Protein AF-A0A7Y4RFG9-F1 (afdb_monomer_lite)

Secondary structure (DSSP, 8-state):
---PPPPPP--S---HHHHHHHHHHHHHHHHHHHHHHHS-GGGS-HHHHHHHHHHHHHHHHHH-S-BHHHHHHHHHHHHT--HHHHHHHHHHHHHTTSEEEETTEEEE-HHHHHTT-

Radius of gyration: 22.32 Å; chains: 1; bounding box: 65×41×59 Å

Sequence (117 aa):
MSIKPKKYEEDEGNKGYGTSHYIGQLNQLYSKQYASNTASWDEMDDEIKFEMVVKSLFVIRELDDSSVNKVMEALRSIFERDMSFIESLLKFMQEEELLSKRAGKISLTDEGKDVLE

Foldseek 3Di:
DDDDDDDDDDDDDDDPPPPVVVVVVVVVVVVLLVCVQPDAPVRDDPVVLVVLLLVLLVLQVVCDFDFPVVSLVVSCVVSVHDSVRSVVSVVVCVVVQQWDQDPRTIDGDPVVVVSVD

pLDDT: mean 74.17, std 22.11, range [32.97, 95.94]

Structure (mmCIF, N/CA/C/O backbone):
data_AF-A0A7Y4RFG9-F1
#
_entry.id   AF-A0A7Y4RFG9-F1
#
loop_
_atom_site.group_PDB
_atom_site.id
_atom_site.type_symbol
_atom_site.label_atom_id
_atom_site.label_alt_id
_atom_site.label_comp_id
_atom_site.label_asym_id
_atom_site.label_entity_id
_atom_site.label_seq_id
_atom_site.pdbx_PDB_ins_code
_atom_site.Cartn_x
_atom_site.Cartn_y
_atom_site.Cartn_z
_atom_site.occupancy
_atom_site.B_iso_or_equiv
_atom_site.auth_seq_id
_atom_site.auth_comp_id
_atom_site.auth_asym_id
_atom_site.auth_atom_id
_atom_site.pdbx_PDB_model_num
ATOM 1 N N . MET A 1 1 ? 50.666 -28.546 -25.152 1.00 32.97 1 MET A N 1
ATOM 2 C CA . MET A 1 1 ? 49.582 -29.146 -25.957 1.00 32.97 1 MET A CA 1
ATOM 3 C C . MET A 1 1 ? 48.328 -28.324 -25.716 1.00 32.97 1 MET A C 1
ATOM 5 O O . MET A 1 1 ? 47.811 -28.362 -24.611 1.00 32.97 1 MET A O 1
ATOM 9 N N . SER A 1 2 ? 47.908 -27.534 -26.706 1.00 34.84 2 SER A N 1
ATOM 10 C CA . SER A 1 2 ? 46.694 -26.708 -26.647 1.00 34.84 2 SER A CA 1
ATOM 11 C C . SER A 1 2 ? 45.633 -27.333 -27.540 1.00 34.84 2 SER A C 1
ATOM 13 O O . SER A 1 2 ? 45.871 -27.529 -28.732 1.00 34.84 2 SER A O 1
ATOM 15 N N . ILE A 1 3 ? 44.477 -27.655 -26.967 1.00 38.88 3 ILE A N 1
ATOM 16 C CA . ILE A 1 3 ? 43.333 -28.186 -27.707 1.00 38.88 3 ILE A CA 1
ATOM 17 C C . ILE A 1 3 ? 42.527 -26.988 -28.217 1.00 38.88 3 ILE A C 1
ATOM 19 O O . ILE A 1 3 ? 42.005 -26.201 -27.431 1.00 38.88 3 ILE A O 1
ATOM 23 N N . LYS A 1 4 ? 42.484 -26.822 -29.543 1.00 41.06 4 LYS A N 1
ATOM 24 C CA . LYS A 1 4 ? 41.663 -25.814 -30.227 1.00 41.06 4 LYS A CA 1
ATOM 25 C C . LYS A 1 4 ? 40.184 -26.241 -30.200 1.00 41.06 4 LYS A C 1
ATOM 27 O O . LYS A 1 4 ? 39.917 -27.423 -30.429 1.00 41.06 4 LYS A O 1
ATOM 32 N N . PRO A 1 5 ? 39.229 -25.320 -29.993 1.00 42.03 5 PRO A N 1
ATOM 33 C CA . PRO A 1 5 ? 37.810 -25.628 -30.130 1.00 42.03 5 PRO A CA 1
ATOM 34 C C . PRO A 1 5 ? 37.442 -25.863 -31.604 1.00 42.03 5 PRO A C 1
ATOM 36 O O . PRO A 1 5 ? 37.902 -25.151 -32.500 1.00 42.03 5 PRO A O 1
ATOM 39 N N . LYS A 1 6 ? 36.644 -26.911 -31.846 1.00 41.50 6 LYS A N 1
ATOM 40 C CA . LYS A 1 6 ? 36.133 -27.302 -33.166 1.00 41.50 6 LYS A CA 1
ATOM 41 C C . LYS A 1 6 ? 35.118 -26.277 -33.680 1.00 41.50 6 LYS A C 1
ATOM 43 O O . LYS A 1 6 ? 34.254 -25.831 -32.931 1.00 41.50 6 LYS A O 1
ATOM 48 N N . LYS A 1 7 ? 35.228 -25.965 -34.973 1.00 40.91 7 LYS A N 1
ATOM 49 C CA . LYS A 1 7 ? 34.209 -25.273 -35.768 1.00 40.91 7 LYS A CA 1
ATOM 50 C C . LYS A 1 7 ? 32.937 -26.127 -35.800 1.00 40.91 7 LYS A C 1
ATOM 52 O O . LYS A 1 7 ? 33.037 -27.317 -36.093 1.00 40.91 7 LYS A O 1
ATOM 57 N N . TYR A 1 8 ? 31.790 -25.522 -35.516 1.00 42.75 8 TYR A N 1
ATOM 58 C CA . TYR A 1 8 ? 30.499 -26.035 -35.965 1.00 42.75 8 TYR A CA 1
ATOM 59 C C . TYR A 1 8 ? 30.188 -25.336 -37.288 1.00 42.75 8 TYR A C 1
ATOM 61 O O . TYR A 1 8 ? 30.247 -24.110 -37.363 1.00 42.75 8 TYR A O 1
ATOM 69 N N . GLU A 1 9 ? 29.994 -26.138 -38.330 1.00 40.25 9 GLU A N 1
ATOM 70 C CA . GLU A 1 9 ? 29.591 -25.695 -39.661 1.00 40.25 9 GLU A CA 1
ATOM 71 C C . GLU A 1 9 ? 28.150 -25.173 -39.586 1.00 40.25 9 GLU A C 1
ATOM 73 O O . GLU A 1 9 ? 27.279 -25.800 -38.981 1.00 40.25 9 GLU A O 1
ATOM 78 N N . GLU A 1 10 ? 27.945 -23.974 -40.128 1.00 39.78 10 GLU A N 1
ATOM 79 C CA . GLU A 1 10 ? 26.647 -23.321 -40.256 1.00 39.78 10 GLU A CA 1
ATOM 80 C C . GLU A 1 10 ? 25.858 -24.020 -41.366 1.00 39.78 10 GLU A C 1
ATOM 82 O O . GLU A 1 10 ? 26.123 -23.802 -42.545 1.00 39.78 10 GLU A O 1
ATOM 87 N N . ASP A 1 11 ? 24.893 -24.856 -40.981 1.00 38.84 11 ASP A N 1
ATOM 88 C CA . ASP A 1 11 ? 23.795 -25.237 -41.864 1.00 38.84 11 ASP A CA 1
ATOM 89 C C . ASP A 1 11 ? 22.733 -24.131 -41.838 1.00 38.84 11 ASP A C 1
ATOM 91 O O . ASP A 1 11 ? 22.289 -23.654 -40.786 1.00 38.84 11 ASP A O 1
ATOM 95 N N . GLU A 1 12 ? 22.361 -23.712 -43.040 1.00 47.38 12 GLU A N 1
ATOM 96 C CA . GLU A 1 12 ? 21.394 -22.677 -43.366 1.00 47.38 12 GLU A CA 1
ATOM 97 C C . GLU A 1 12 ? 20.052 -22.904 -42.650 1.00 47.38 12 GLU A C 1
ATOM 99 O O . GLU A 1 12 ? 19.369 -23.906 -42.855 1.00 47.38 12 GLU A O 1
ATOM 104 N N . GLY A 1 13 ? 19.630 -21.953 -41.810 1.00 34.81 13 GLY A N 1
ATOM 105 C CA . GLY A 1 13 ? 18.353 -22.103 -41.111 1.00 34.81 13 GLY A CA 1
ATOM 106 C C . GLY A 1 13 ? 18.074 -21.081 -40.021 1.00 34.81 13 GLY A C 1
ATOM 107 O O . GLY A 1 13 ? 17.891 -21.449 -38.866 1.00 34.81 13 GLY A O 1
ATOM 108 N N . ASN A 1 14 ? 18.038 -19.800 -40.393 1.00 46.69 14 ASN A N 1
ATOM 109 C CA . ASN A 1 14 ? 17.289 -18.708 -39.755 1.00 46.69 14 ASN A CA 1
ATOM 110 C C . ASN A 1 14 ? 16.507 -19.065 -38.460 1.00 46.69 14 ASN A C 1
ATOM 112 O O . ASN A 1 14 ? 15.308 -19.339 -38.507 1.00 46.69 14 ASN A O 1
ATOM 116 N N . LYS A 1 15 ? 17.169 -19.026 -37.294 1.00 39.62 15 LYS A N 1
ATOM 117 C CA . LYS A 1 15 ? 16.520 -19.041 -35.961 1.00 39.62 15 LYS A CA 1
ATOM 118 C C . LYS A 1 15 ? 17.184 -18.102 -34.941 1.00 39.62 15 LYS A C 1
ATOM 120 O O . LYS A 1 15 ? 16.959 -18.229 -33.742 1.00 39.62 15 LYS A O 1
ATOM 125 N N . GLY A 1 16 ? 17.982 -17.135 -35.398 1.00 36.06 16 GLY A N 1
ATOM 126 C CA . GLY A 1 16 ? 18.663 -16.173 -34.516 1.00 36.06 16 GLY A CA 1
ATOM 127 C C . GLY A 1 16 ? 17.793 -15.001 -34.039 1.00 36.06 16 GLY A C 1
ATOM 128 O O . GLY A 1 16 ? 18.117 -14.371 -33.038 1.00 36.06 16 GLY A O 1
ATOM 129 N N . TYR A 1 17 ? 16.677 -14.715 -34.718 1.00 39.62 17 TYR A N 1
ATOM 130 C CA . TYR A 1 17 ? 15.881 -13.505 -34.466 1.00 39.62 17 TYR A CA 1
ATOM 131 C C . TYR A 1 17 ? 14.862 -13.623 -33.317 1.00 39.62 17 TYR A C 1
ATOM 133 O O . TYR A 1 17 ? 14.456 -12.606 -32.763 1.00 39.62 17 TYR A O 1
ATOM 141 N N . GLY A 1 18 ? 14.461 -14.837 -32.921 1.00 37.19 18 GLY A N 1
ATOM 142 C CA . GLY A 1 18 ? 13.447 -15.034 -31.872 1.00 37.19 18 GLY A CA 1
ATOM 143 C C . GLY A 1 18 ? 13.999 -14.908 -30.450 1.00 37.19 18 GLY A C 1
ATOM 144 O O . GLY A 1 18 ? 13.391 -14.277 -29.589 1.00 37.19 18 GLY A O 1
ATOM 145 N N . THR A 1 19 ? 15.184 -15.468 -30.199 1.00 36.38 19 THR A N 1
ATOM 146 C CA . THR A 1 19 ? 15.746 -15.571 -28.844 1.00 36.38 19 THR A CA 1
ATOM 147 C C . THR A 1 19 ? 16.351 -14.251 -28.363 1.00 36.38 19 THR A C 1
ATOM 149 O O . THR A 1 19 ? 16.210 -13.904 -27.195 1.00 36.38 19 THR A O 1
ATOM 152 N N . SER A 1 20 ? 16.978 -13.473 -29.256 1.00 42.72 20 SER A N 1
ATOM 153 C CA . SER A 1 20 ? 17.581 -12.176 -28.903 1.00 42.72 20 SER A CA 1
ATOM 154 C C . SER A 1 20 ? 16.523 -11.110 -28.593 1.00 42.72 20 SER A C 1
ATOM 156 O O . SER A 1 20 ? 16.714 -10.315 -27.675 1.00 42.72 20 SER A O 1
ATOM 158 N N . HIS A 1 21 ? 15.397 -11.116 -29.311 1.00 43.38 21 HIS A N 1
ATOM 159 C CA . HIS A 1 21 ? 14.299 -10.180 -29.075 1.00 43.38 21 HIS A CA 1
ATOM 160 C C . HIS A 1 21 ? 13.551 -10.506 -27.773 1.00 43.38 21 HIS A C 1
ATOM 162 O O . HIS A 1 21 ? 13.198 -9.604 -27.017 1.00 43.38 21 HIS A O 1
ATOM 168 N N . TYR A 1 22 ? 13.380 -11.797 -27.466 1.00 37.50 22 TYR A N 1
ATOM 169 C CA . TYR A 1 22 ? 12.763 -12.255 -26.220 1.00 37.50 22 TYR A CA 1
ATOM 170 C C . TYR A 1 22 ? 13.651 -11.982 -24.997 1.00 37.50 22 TYR A C 1
ATOM 172 O O . TYR A 1 22 ? 13.168 -11.488 -23.983 1.00 37.50 22 TYR A O 1
ATOM 180 N N . ILE A 1 23 ? 14.967 -12.203 -25.109 1.00 42.16 23 ILE A N 1
ATOM 181 C CA . ILE A 1 23 ? 15.938 -11.809 -24.074 1.00 42.16 23 ILE A CA 1
ATOM 182 C C . ILE A 1 23 ? 15.981 -10.281 -23.920 1.00 42.16 23 ILE A C 1
ATOM 184 O O . ILE A 1 23 ? 16.099 -9.793 -22.804 1.00 42.16 23 ILE A O 1
ATOM 188 N N . GLY A 1 24 ? 15.832 -9.514 -25.005 1.00 36.12 24 GLY A N 1
ATOM 189 C CA . GLY A 1 24 ? 15.734 -8.052 -24.955 1.00 36.12 24 GLY A CA 1
ATOM 190 C C . GLY A 1 24 ? 14.492 -7.558 -24.208 1.00 36.12 24 GLY A C 1
ATOM 191 O O . GLY A 1 24 ? 14.606 -6.684 -23.355 1.00 36.12 24 GLY A O 1
ATOM 192 N N . GLN A 1 25 ? 13.326 -8.157 -24.466 1.00 43.41 25 GLN A N 1
ATOM 193 C CA . GLN A 1 25 ? 12.080 -7.845 -23.756 1.00 43.41 25 GLN A CA 1
ATOM 194 C C . GLN A 1 25 ? 12.120 -8.291 -22.294 1.00 43.41 25 GLN A C 1
ATOM 196 O O . GLN A 1 25 ? 11.692 -7.538 -21.426 1.00 43.41 25 GLN A O 1
ATOM 201 N N . LEU A 1 26 ? 12.691 -9.465 -22.006 1.00 40.56 26 LEU A N 1
ATOM 202 C CA . LEU A 1 26 ? 12.927 -9.920 -20.637 1.00 40.56 26 LEU A CA 1
ATOM 203 C C . LEU A 1 26 ? 13.891 -8.987 -19.912 1.00 40.56 26 LEU A C 1
ATOM 205 O O . LEU A 1 26 ? 13.591 -8.575 -18.805 1.00 40.56 26 LEU A O 1
ATOM 209 N N . ASN A 1 27 ? 14.996 -8.578 -20.533 1.00 38.94 27 ASN A N 1
ATOM 210 C CA . ASN A 1 27 ? 15.932 -7.630 -19.934 1.00 38.94 27 ASN A CA 1
ATOM 211 C C . ASN A 1 27 ? 15.313 -6.243 -19.744 1.00 38.94 27 ASN A C 1
ATOM 213 O O . ASN A 1 27 ? 15.661 -5.574 -18.783 1.00 38.94 27 ASN A O 1
ATOM 217 N N . GLN A 1 28 ? 14.385 -5.809 -20.602 1.00 48.84 28 GLN A N 1
ATOM 218 C CA . GLN A 1 28 ? 13.629 -4.568 -20.403 1.00 48.84 28 GLN A CA 1
ATOM 219 C C . GLN A 1 28 ? 12.607 -4.690 -19.268 1.00 48.84 28 GLN A C 1
ATOM 221 O O . GLN A 1 28 ? 12.511 -3.780 -18.452 1.00 48.84 28 GLN A O 1
ATOM 226 N N . LEU A 1 29 ? 11.893 -5.814 -19.170 1.00 50.28 29 LEU A N 1
ATOM 227 C CA . LEU A 1 29 ? 10.994 -6.127 -18.053 1.00 50.28 29 LEU A CA 1
ATOM 228 C C . LEU A 1 29 ? 11.763 -6.208 -16.733 1.00 50.28 29 LEU A C 1
ATOM 230 O O . LEU A 1 29 ? 11.418 -5.518 -15.780 1.00 50.28 29 LEU A O 1
ATOM 234 N N . TYR A 1 30 ? 12.859 -6.966 -16.703 1.00 44.38 30 TYR A N 1
ATOM 235 C CA . TYR A 1 30 ? 13.744 -7.069 -15.549 1.00 44.38 30 TYR A CA 1
ATOM 236 C C . TYR A 1 30 ? 14.400 -5.730 -15.225 1.00 44.38 30 TYR A C 1
ATOM 238 O O . TYR A 1 30 ? 14.452 -5.382 -14.059 1.00 44.38 30 TYR A O 1
ATOM 246 N N . SER A 1 31 ? 14.833 -4.941 -16.211 1.00 49.56 31 SER A N 1
ATOM 247 C CA . SER A 1 31 ? 15.390 -3.599 -15.995 1.00 49.56 31 SER A CA 1
ATOM 248 C C . SER A 1 31 ? 14.362 -2.628 -15.422 1.00 49.56 31 SER A C 1
ATOM 250 O O . SER A 1 31 ? 14.734 -1.828 -14.572 1.00 49.56 31 SER A O 1
ATOM 252 N N . LYS A 1 32 ? 13.097 -2.676 -15.859 1.00 50.00 32 LYS A N 1
ATOM 253 C CA . LYS A 1 32 ? 12.015 -1.849 -15.300 1.00 50.00 32 LYS A CA 1
ATOM 254 C C . LYS A 1 32 ? 11.672 -2.279 -13.872 1.00 50.00 32 LYS A C 1
ATOM 256 O O . LYS A 1 32 ? 11.564 -1.431 -12.992 1.00 50.00 32 LYS A O 1
ATOM 261 N N . GLN A 1 33 ? 11.612 -3.587 -13.623 1.00 50.78 33 GLN A N 1
ATOM 262 C CA . GLN A 1 33 ? 11.417 -4.160 -12.290 1.00 50.78 33 GLN A CA 1
ATOM 263 C C . GLN A 1 33 ? 12.579 -3.802 -11.338 1.00 50.78 33 GLN A C 1
ATOM 265 O O . GLN A 1 33 ? 12.351 -3.427 -10.192 1.00 50.78 33 GLN A O 1
ATOM 270 N N . TYR A 1 34 ? 13.830 -3.857 -11.813 1.00 49.28 34 TYR A N 1
ATOM 271 C CA . TYR A 1 34 ? 15.022 -3.545 -11.014 1.00 49.28 34 TYR A CA 1
ATOM 272 C C . TYR A 1 34 ? 15.200 -2.044 -10.772 1.00 49.28 34 TYR A C 1
ATOM 274 O O . TYR A 1 34 ? 15.539 -1.653 -9.660 1.00 49.28 34 TYR A O 1
ATOM 282 N N . ALA A 1 35 ? 14.949 -1.204 -11.783 1.00 51.28 35 ALA A N 1
ATOM 283 C CA . ALA A 1 35 ? 14.984 0.250 -11.633 1.00 51.28 35 ALA A CA 1
ATOM 284 C C . ALA A 1 35 ? 13.915 0.721 -10.637 1.00 51.28 35 ALA A C 1
ATOM 286 O O . ALA A 1 35 ? 14.206 1.538 -9.765 1.00 51.28 35 ALA A O 1
ATOM 287 N N . SER A 1 36 ? 12.722 0.117 -10.694 1.00 53.53 36 SER A N 1
ATOM 288 C CA . SER A 1 36 ? 11.671 0.300 -9.693 1.00 53.53 36 SER A CA 1
ATOM 289 C C . SER A 1 36 ? 12.157 -0.072 -8.289 1.00 53.53 36 SER A C 1
ATOM 291 O O . SER A 1 36 ? 11.923 0.690 -7.361 1.00 53.53 36 SER A O 1
ATOM 293 N N . ASN A 1 37 ? 12.895 -1.176 -8.113 1.00 59.66 37 ASN A N 1
ATOM 294 C CA . ASN A 1 37 ? 13.340 -1.637 -6.791 1.00 59.66 37 ASN A CA 1
ATOM 295 C C . ASN A 1 37 ? 14.405 -0.757 -6.111 1.00 59.66 37 ASN A C 1
ATOM 297 O O . ASN A 1 37 ? 14.575 -0.854 -4.895 1.00 59.66 37 ASN A O 1
ATOM 301 N N . THR A 1 38 ? 15.093 0.113 -6.854 1.00 66.75 38 THR A N 1
ATOM 302 C CA . THR A 1 38 ? 16.116 1.023 -6.305 1.00 66.75 38 THR A CA 1
ATOM 303 C C . THR A 1 38 ? 15.704 2.493 -6.287 1.00 66.75 38 THR A C 1
ATOM 305 O O . THR A 1 38 ? 16.303 3.263 -5.543 1.00 66.75 38 THR A O 1
ATOM 308 N N . ALA A 1 39 ? 14.714 2.889 -7.090 1.00 72.00 39 ALA A N 1
ATOM 309 C CA . ALA A 1 39 ? 14.225 4.265 -7.142 1.00 72.00 39 ALA A CA 1
ATOM 310 C C . ALA A 1 39 ? 13.417 4.615 -5.886 1.00 72.00 39 ALA A C 1
ATOM 312 O O . ALA A 1 39 ? 12.597 3.815 -5.423 1.00 72.00 39 ALA A O 1
ATOM 313 N N . SER A 1 40 ? 13.623 5.809 -5.331 1.00 78.06 40 SER A N 1
ATOM 314 C CA . SER A 1 40 ? 12.725 6.320 -4.292 1.00 78.06 40 SER A CA 1
ATOM 315 C C . SER A 1 40 ? 11.330 6.569 -4.875 1.00 78.06 40 SER A C 1
ATOM 317 O O . SER A 1 40 ? 11.191 6.751 -6.083 1.00 78.06 40 SER A O 1
ATOM 319 N N . TRP A 1 41 ? 10.290 6.571 -4.031 1.00 81.88 41 TRP A N 1
ATOM 320 C CA . TRP A 1 41 ? 8.905 6.789 -4.475 1.00 81.88 41 TRP A CA 1
ATOM 321 C C . TRP A 1 41 ? 8.780 8.012 -5.391 1.00 81.88 41 TRP A C 1
ATOM 323 O O . TRP A 1 41 ? 8.174 7.922 -6.452 1.00 81.88 41 TRP A O 1
ATOM 333 N N . ASP A 1 42 ? 9.421 9.125 -5.036 1.00 79.25 42 ASP A N 1
ATOM 334 C CA . ASP A 1 42 ? 9.314 10.389 -5.769 1.00 79.25 42 ASP A CA 1
ATOM 335 C C . ASP A 1 42 ? 9.923 10.328 -7.179 1.00 79.25 42 ASP A C 1
ATOM 337 O O . ASP A 1 42 ? 9.433 10.998 -8.085 1.00 79.25 42 ASP A O 1
ATOM 341 N N . GLU A 1 43 ? 10.930 9.479 -7.387 1.00 81.25 43 GLU A N 1
ATOM 342 C CA . GLU A 1 43 ? 11.670 9.337 -8.649 1.00 81.25 43 GLU A CA 1
ATOM 343 C C . GLU A 1 43 ? 11.016 8.360 -9.637 1.00 81.25 43 GLU A C 1
ATOM 345 O O . GLU A 1 43 ? 11.491 8.215 -10.763 1.00 81.25 43 GLU A O 1
ATOM 350 N N . MET A 1 44 ? 9.956 7.660 -9.227 1.00 81.69 44 MET A N 1
ATOM 351 C CA . MET A 1 44 ? 9.293 6.668 -10.072 1.00 81.69 44 MET A CA 1
ATOM 352 C C . MET A 1 44 ? 8.344 7.317 -11.083 1.00 81.69 44 MET A C 1
ATOM 354 O O . MET A 1 44 ? 7.615 8.256 -10.751 1.00 81.69 44 MET A O 1
ATOM 358 N N . ASP A 1 45 ? 8.312 6.750 -12.291 1.00 85.88 45 ASP A N 1
ATOM 359 C CA . ASP A 1 45 ? 7.345 7.107 -13.328 1.00 85.88 45 ASP A CA 1
ATOM 360 C C . ASP A 1 45 ? 5.907 6.872 -12.842 1.00 85.88 45 ASP A C 1
ATOM 362 O O . ASP A 1 45 ? 5.612 5.871 -12.177 1.00 85.88 45 ASP A O 1
ATOM 366 N N . ASP A 1 46 ? 4.995 7.762 -13.235 1.00 82.75 46 ASP A N 1
ATOM 367 C CA . ASP A 1 46 ? 3.593 7.724 -12.801 1.00 82.75 46 ASP A CA 1
ATOM 368 C C . ASP A 1 46 ? 2.880 6.427 -13.209 1.00 82.75 46 ASP A C 1
ATOM 370 O O . ASP A 1 46 ? 2.052 5.916 -12.458 1.00 82.75 46 ASP A O 1
ATOM 374 N N . GLU A 1 47 ? 3.244 5.837 -14.354 1.00 83.38 47 GLU A N 1
ATOM 375 C CA . GLU A 1 47 ? 2.709 4.542 -14.800 1.00 83.38 47 GLU A CA 1
ATOM 376 C C . GLU A 1 47 ? 3.066 3.414 -13.814 1.00 83.38 47 GLU A C 1
ATOM 378 O O . GLU A 1 47 ? 2.221 2.584 -13.475 1.00 83.38 47 GLU A O 1
ATOM 383 N N . ILE A 1 48 ? 4.295 3.420 -13.285 1.00 84.19 48 ILE A N 1
ATOM 384 C CA . ILE A 1 48 ? 4.755 2.418 -12.315 1.00 84.19 48 ILE A CA 1
ATOM 385 C C . ILE A 1 48 ? 4.114 2.676 -10.948 1.00 84.19 48 ILE A C 1
ATOM 387 O O . ILE A 1 48 ? 3.664 1.734 -10.289 1.00 84.19 48 ILE A O 1
ATOM 391 N N . LYS A 1 49 ? 4.026 3.945 -10.524 1.00 86.75 49 LYS A N 1
ATOM 392 C CA . LYS A 1 49 ? 3.322 4.328 -9.289 1.00 86.75 49 LYS A CA 1
ATOM 393 C C . LYS A 1 49 ? 1.872 3.857 -9.322 1.00 86.75 49 LYS A C 1
ATOM 395 O O . LYS A 1 49 ? 1.417 3.245 -8.359 1.00 86.75 49 LYS A O 1
ATOM 400 N N . PHE A 1 50 ? 1.174 4.080 -10.434 1.00 84.56 50 PHE A N 1
ATOM 401 C CA . PHE A 1 50 ? -0.205 3.642 -10.613 1.00 84.56 50 PHE A CA 1
ATOM 402 C C . PHE A 1 50 ? -0.340 2.118 -10.493 1.00 84.56 50 PHE A C 1
ATOM 404 O O . PHE A 1 50 ? -1.169 1.635 -9.721 1.00 84.56 50 PHE A O 1
ATOM 411 N N . GLU A 1 51 ? 0.514 1.348 -11.175 1.00 85.06 51 GLU A N 1
ATOM 412 C CA . GLU A 1 51 ? 0.509 -0.118 -11.072 1.00 85.06 51 GLU A CA 1
ATOM 413 C C . GLU A 1 51 ? 0.700 -0.591 -9.619 1.00 85.06 51 GLU A C 1
ATOM 415 O O . GLU A 1 51 ? 0.007 -1.500 -9.147 1.00 85.06 51 GLU A O 1
ATOM 420 N N . MET A 1 52 ? 1.618 0.040 -8.882 1.00 88.56 52 MET A N 1
ATOM 421 C CA . MET A 1 52 ? 1.859 -0.265 -7.471 1.00 88.56 52 MET A CA 1
ATOM 422 C C . MET A 1 52 ? 0.676 0.097 -6.572 1.00 88.56 52 MET A C 1
ATOM 424 O O . MET A 1 52 ? 0.345 -0.674 -5.666 1.00 88.56 52 MET A O 1
ATOM 428 N N . VAL A 1 53 ? 0.019 1.230 -6.819 1.00 92.06 53 VAL A N 1
ATOM 429 C CA . VAL A 1 53 ? -1.186 1.641 -6.087 1.00 92.06 53 VAL A CA 1
ATOM 430 C C . VAL A 1 53 ? -2.295 0.617 -6.293 1.00 92.06 53 VAL A C 1
ATOM 432 O O . VAL A 1 53 ? -2.810 0.088 -5.310 1.00 92.06 53 VAL A O 1
ATOM 435 N N . VAL A 1 54 ? -2.594 0.244 -7.540 1.00 88.44 54 VAL A N 1
ATOM 436 C CA . VAL A 1 54 ? -3.635 -0.749 -7.855 1.00 88.44 54 VAL A CA 1
ATOM 437 C C . VAL A 1 54 ? -3.347 -2.088 -7.175 1.00 88.44 54 VAL A C 1
ATOM 439 O O . VAL A 1 54 ? -4.216 -2.650 -6.507 1.00 88.44 54 VAL A O 1
ATOM 442 N N . LYS A 1 55 ? -2.106 -2.585 -7.258 1.00 86.69 55 LYS A N 1
ATOM 443 C CA . LYS A 1 55 ? -1.696 -3.811 -6.551 1.00 86.69 55 LYS A CA 1
ATOM 444 C C . LYS A 1 55 ? -1.894 -3.698 -5.039 1.00 86.69 55 LYS A C 1
ATOM 446 O O . LYS A 1 55 ? -2.357 -4.646 -4.408 1.00 86.69 55 LYS A O 1
ATOM 451 N N . SER A 1 56 ? -1.576 -2.545 -4.459 1.00 91.69 56 SER A N 1
ATOM 452 C CA . SER A 1 56 ? -1.744 -2.301 -3.023 1.00 91.69 56 SER A CA 1
ATOM 453 C C . SER A 1 56 ? -3.211 -2.287 -2.604 1.00 91.69 56 SER A C 1
ATOM 455 O O . SER A 1 56 ? -3.543 -2.849 -1.562 1.00 91.69 56 SER A O 1
ATOM 457 N N . LEU A 1 57 ? -4.096 -1.712 -3.424 1.00 92.06 57 LEU A N 1
ATOM 458 C CA . LEU A 1 57 ? -5.541 -1.720 -3.186 1.00 92.06 57 LEU A CA 1
ATOM 459 C C . LEU A 1 57 ? -6.086 -3.151 -3.128 1.00 92.06 57 LEU A C 1
ATOM 461 O O . LEU A 1 57 ? -6.791 -3.491 -2.177 1.00 92.06 57 LEU A O 1
ATOM 465 N N . PHE A 1 58 ? -5.692 -4.016 -4.069 1.00 89.94 58 PHE A N 1
ATOM 466 C CA . PHE A 1 58 ? -6.057 -5.437 -4.031 1.00 89.94 58 PHE A CA 1
ATOM 467 C C . PHE A 1 58 ? -5.587 -6.120 -2.744 1.00 89.94 58 PHE A C 1
ATOM 469 O O . PHE A 1 58 ? -6.367 -6.804 -2.087 1.00 89.94 58 PHE A O 1
ATOM 476 N N . VAL A 1 59 ? -4.335 -5.904 -2.336 1.00 89.44 59 VAL A N 1
ATOM 477 C CA . VAL A 1 59 ? -3.792 -6.508 -1.107 1.00 89.44 59 VAL A CA 1
ATOM 478 C C . VAL A 1 59 ? -4.555 -6.045 0.132 1.00 89.44 59 VAL A C 1
ATOM 480 O O . VAL A 1 59 ? -4.874 -6.856 0.999 1.00 89.44 59 VAL A O 1
ATOM 483 N N . ILE A 1 60 ? -4.862 -4.751 0.229 1.00 91.31 60 ILE A N 1
ATOM 484 C CA . ILE A 1 60 ? -5.600 -4.194 1.368 1.00 91.31 60 ILE A CA 1
ATOM 485 C C . ILE A 1 60 ? -7.034 -4.736 1.399 1.00 91.31 60 ILE A C 1
ATOM 487 O O . ILE A 1 60 ? -7.509 -5.094 2.477 1.00 91.31 60 ILE A O 1
ATOM 491 N N . ARG A 1 61 ? -7.696 -4.851 0.240 1.00 88.00 61 ARG A N 1
ATOM 492 C CA . ARG A 1 61 ? -9.032 -5.452 0.116 1.00 88.00 61 ARG A CA 1
ATOM 493 C C . ARG A 1 61 ? -9.058 -6.892 0.627 1.00 88.00 61 ARG A C 1
ATOM 495 O O . ARG A 1 61 ? -9.930 -7.230 1.417 1.00 88.00 61 ARG A O 1
ATOM 502 N N . GLU A 1 62 ? -8.094 -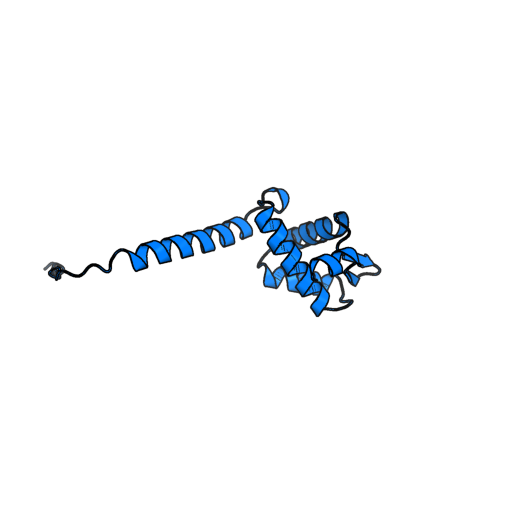7.714 0.218 1.00 87.38 62 GLU A N 1
ATOM 503 C CA . GLU A 1 62 ? -8.014 -9.123 0.632 1.00 87.38 62 GLU A CA 1
ATOM 504 C C . GLU A 1 62 ? -7.672 -9.293 2.120 1.00 87.38 62 GLU A C 1
ATOM 506 O O . GLU A 1 62 ? -8.029 -10.292 2.743 1.00 87.38 62 GLU A O 1
ATOM 511 N N . LEU A 1 63 ? -6.963 -8.328 2.711 1.00 85.44 63 LEU A N 1
ATOM 512 C CA . LEU A 1 63 ? -6.571 -8.383 4.116 1.00 85.44 63 LEU A CA 1
ATOM 513 C C . LEU A 1 63 ? -7.658 -7.914 5.092 1.00 85.44 63 LEU A C 1
ATOM 515 O O . LEU A 1 63 ? -7.484 -8.190 6.278 1.00 85.44 63 LEU A O 1
ATOM 519 N N . ASP A 1 64 ? -8.701 -7.232 4.614 1.00 76.31 64 ASP A N 1
ATOM 520 C CA . ASP A 1 64 ? -9.901 -6.740 5.318 1.00 76.31 64 ASP A CA 1
ATOM 521 C C . ASP A 1 64 ? -9.708 -6.271 6.778 1.00 76.31 64 ASP A C 1
ATOM 523 O O . ASP A 1 64 ? -9.518 -7.063 7.703 1.00 76.31 64 ASP A O 1
ATOM 527 N N . ASP A 1 65 ? -9.768 -4.952 6.998 1.00 77.06 65 ASP A N 1
ATOM 528 C CA . ASP A 1 65 ? -9.642 -4.297 8.316 1.00 77.06 65 ASP A CA 1
ATOM 529 C C . ASP A 1 65 ? -8.450 -4.814 9.159 1.00 77.06 65 ASP A C 1
ATOM 531 O O . ASP A 1 65 ? -8.503 -4.990 10.384 1.00 77.06 65 ASP A O 1
ATOM 535 N N . SER A 1 66 ? -7.336 -5.086 8.474 1.00 85.75 66 SER A N 1
ATOM 536 C CA . SER A 1 66 ? -6.097 -5.570 9.079 1.00 85.75 66 SER A CA 1
ATOM 537 C C . SER A 1 66 ? -5.306 -4.445 9.752 1.00 85.75 66 SER A C 1
ATOM 539 O O . SER A 1 66 ? -5.420 -3.259 9.431 1.00 85.75 66 SER A O 1
ATOM 541 N N . SER A 1 67 ? -4.444 -4.826 10.699 1.00 94.38 67 SER A N 1
ATOM 542 C CA . SER A 1 67 ? -3.530 -3.879 11.337 1.00 94.38 67 SER A CA 1
ATOM 543 C C . SER A 1 67 ? -2.553 -3.274 10.325 1.00 94.38 67 SER A C 1
ATOM 545 O O . SER A 1 67 ? -2.114 -3.946 9.389 1.00 94.38 67 SER A O 1
ATOM 547 N N . VAL A 1 68 ? -2.157 -2.018 10.561 1.00 92.88 68 VAL A N 1
ATOM 548 C CA . VAL A 1 68 ? -1.163 -1.294 9.749 1.00 92.88 68 VAL A CA 1
ATOM 549 C C . VAL A 1 68 ? 0.100 -2.135 9.563 1.00 92.88 68 VAL A C 1
ATOM 551 O O . VAL A 1 68 ? 0.538 -2.324 8.435 1.00 92.88 68 VAL A O 1
ATOM 554 N N . ASN A 1 69 ? 0.625 -2.728 10.640 1.00 92.81 69 ASN A N 1
ATOM 555 C CA . ASN A 1 69 ? 1.835 -3.551 10.578 1.00 92.81 69 ASN A CA 1
ATOM 556 C C . ASN A 1 69 ? 1.675 -4.768 9.660 1.00 92.81 69 ASN A C 1
ATOM 558 O O . ASN A 1 69 ? 2.595 -5.100 8.922 1.00 92.81 69 ASN A O 1
ATOM 562 N N . LYS A 1 70 ? 0.510 -5.430 9.677 1.00 91.12 70 LYS A N 1
ATOM 563 C CA . LYS A 1 70 ? 0.258 -6.604 8.832 1.00 91.12 70 LYS A CA 1
ATOM 564 C C . LYS A 1 70 ? 0.182 -6.219 7.354 1.00 91.12 70 LYS A C 1
ATOM 566 O O . LYS A 1 70 ? 0.751 -6.917 6.522 1.00 91.12 70 LYS A O 1
ATOM 571 N N . VAL A 1 71 ? -0.478 -5.103 7.042 1.00 93.88 71 VAL A N 1
ATOM 572 C CA . VAL A 1 71 ? -0.527 -4.561 5.676 1.00 93.88 71 VAL A CA 1
ATOM 573 C C . VAL A 1 71 ? 0.867 -4.141 5.213 1.00 93.88 71 VAL A C 1
ATOM 575 O O . VAL A 1 71 ? 1.280 -4.515 4.121 1.00 93.88 71 VAL A O 1
ATOM 578 N N . MET A 1 72 ? 1.625 -3.432 6.053 1.00 93.75 72 MET A N 1
ATOM 579 C CA . MET A 1 72 ? 2.987 -3.005 5.725 1.00 93.75 72 MET A CA 1
ATOM 580 C C . MET A 1 72 ? 3.907 -4.191 5.435 1.00 93.75 72 MET A C 1
ATOM 582 O O . MET A 1 72 ? 4.595 -4.189 4.422 1.00 93.75 72 MET A O 1
ATOM 586 N N . GLU A 1 73 ? 3.887 -5.228 6.273 1.00 91.31 73 GLU A N 1
ATOM 587 C CA . GLU A 1 73 ? 4.671 -6.450 6.057 1.00 91.31 73 GLU A CA 1
ATOM 588 C C . GLU A 1 73 ? 4.265 -7.188 4.771 1.00 91.31 73 GLU A C 1
ATOM 590 O O . GLU A 1 73 ? 5.133 -7.642 4.023 1.00 91.31 73 GLU A O 1
ATOM 595 N N . ALA A 1 74 ? 2.963 -7.270 4.474 1.00 89.00 74 ALA A N 1
ATOM 596 C CA . ALA A 1 74 ? 2.475 -7.886 3.242 1.00 89.00 74 ALA A CA 1
ATOM 597 C C . ALA A 1 74 ? 2.966 -7.132 1.998 1.00 89.00 74 ALA A C 1
ATOM 599 O O . ALA A 1 74 ? 3.538 -7.740 1.095 1.00 89.00 74 ALA A O 1
ATOM 600 N N . LEU A 1 75 ? 2.814 -5.805 1.973 1.00 90.50 75 LEU A N 1
ATOM 601 C CA . LEU A 1 75 ? 3.270 -4.978 0.854 1.00 90.50 75 LEU A CA 1
ATOM 602 C C . LEU A 1 75 ? 4.798 -4.998 0.725 1.00 90.50 75 LEU A C 1
ATOM 604 O O . LEU A 1 75 ? 5.311 -5.109 -0.387 1.00 90.50 75 LEU A O 1
ATOM 608 N N . ARG A 1 76 ? 5.531 -4.982 1.849 1.00 90.56 76 ARG A N 1
ATOM 609 C CA . ARG A 1 76 ? 6.994 -5.133 1.875 1.00 90.56 76 ARG A CA 1
ATOM 610 C C . ARG A 1 76 ? 7.425 -6.415 1.171 1.00 90.56 76 ARG A C 1
ATOM 612 O O . ARG A 1 76 ? 8.343 -6.395 0.358 1.00 90.56 76 ARG A O 1
ATOM 619 N N . SER A 1 77 ? 6.752 -7.522 1.483 1.00 86.25 77 SER A N 1
ATOM 620 C CA . SER A 1 77 ? 7.041 -8.823 0.885 1.00 86.25 77 SER A CA 1
ATOM 621 C C . SER A 1 77 ? 6.663 -8.895 -0.594 1.00 86.25 77 SER A C 1
ATOM 623 O O . SER A 1 77 ? 7.368 -9.551 -1.348 1.00 86.25 77 SER A O 1
ATOM 625 N N . ILE A 1 78 ? 5.560 -8.266 -1.006 1.00 85.25 78 ILE A N 1
ATOM 626 C CA . ILE A 1 78 ? 5.068 -8.313 -2.392 1.00 85.25 78 ILE A CA 1
ATOM 627 C C . ILE A 1 78 ? 5.935 -7.473 -3.324 1.00 85.25 78 ILE A C 1
ATOM 629 O O . ILE A 1 78 ? 6.225 -7.892 -4.441 1.00 85.25 78 ILE A O 1
ATOM 633 N N . PHE A 1 79 ? 6.338 -6.286 -2.874 1.00 85.12 79 PHE A N 1
ATOM 634 C CA . PHE A 1 79 ? 7.157 -5.385 -3.679 1.00 85.12 79 PHE A CA 1
ATOM 635 C C . PHE A 1 79 ? 8.660 -5.615 -3.499 1.00 85.12 79 PHE A C 1
ATOM 637 O O . PHE A 1 79 ? 9.439 -5.031 -4.243 1.00 85.12 79 PHE A O 1
ATOM 644 N N . GLU A 1 80 ? 9.072 -6.441 -2.531 1.00 87.38 80 GLU A N 1
ATOM 645 C CA . GLU A 1 80 ? 10.481 -6.666 -2.174 1.00 87.38 80 GLU A CA 1
ATOM 646 C C . GLU A 1 80 ? 11.227 -5.349 -1.868 1.00 87.38 80 GLU A C 1
ATOM 648 O O . GLU A 1 80 ? 12.376 -5.144 -2.261 1.00 87.38 80 GLU A O 1
ATOM 653 N N . ARG A 1 81 ? 10.553 -4.427 -1.165 1.00 85.31 81 ARG A N 1
ATOM 654 C CA . ARG A 1 81 ? 11.070 -3.092 -0.803 1.00 85.31 81 ARG A CA 1
ATOM 655 C C . ARG A 1 81 ? 11.311 -2.967 0.694 1.00 85.31 81 ARG A C 1
ATOM 657 O O . ARG A 1 81 ? 10.922 -3.836 1.463 1.00 85.31 81 ARG A O 1
ATOM 664 N N . ASP A 1 82 ? 11.967 -1.894 1.122 1.00 88.81 82 ASP A N 1
ATOM 665 C CA . ASP A 1 82 ? 12.111 -1.592 2.546 1.00 88.81 82 ASP A CA 1
ATOM 666 C C . ASP A 1 82 ? 10.832 -0.976 3.141 1.00 88.81 82 ASP A C 1
ATOM 668 O O . ASP A 1 82 ? 9.888 -0.628 2.432 1.00 88.81 82 ASP A O 1
ATOM 672 N N . MET A 1 83 ? 10.787 -0.850 4.470 1.00 91.50 83 MET A N 1
ATOM 673 C CA . MET A 1 83 ? 9.624 -0.276 5.152 1.00 91.50 83 MET A CA 1
ATOM 674 C C . MET A 1 83 ? 9.405 1.201 4.834 1.00 91.50 83 MET A C 1
ATOM 676 O O . MET A 1 83 ? 8.258 1.622 4.747 1.00 91.50 83 MET A O 1
ATOM 680 N N . SER A 1 84 ? 10.474 1.972 4.626 1.00 91.06 84 SER A N 1
ATOM 681 C CA . SER A 1 84 ? 10.363 3.403 4.339 1.00 91.06 84 SER A CA 1
ATOM 682 C C . SER A 1 84 ? 9.640 3.640 3.015 1.00 91.06 84 SER A C 1
ATOM 684 O O . SER A 1 84 ? 8.780 4.513 2.927 1.00 91.06 84 SER A O 1
ATOM 686 N N . PHE A 1 85 ? 9.925 2.821 2.005 1.00 91.25 85 PHE A N 1
ATOM 687 C CA . PHE A 1 85 ? 9.221 2.855 0.734 1.00 91.25 85 PHE A CA 1
ATOM 688 C C . PHE A 1 85 ? 7.728 2.547 0.900 1.00 91.25 85 PHE A C 1
ATOM 690 O O . PHE A 1 85 ? 6.881 3.271 0.377 1.00 91.25 85 PHE A O 1
ATOM 697 N N . ILE A 1 86 ? 7.392 1.500 1.661 1.00 92.94 86 ILE A N 1
ATOM 698 C CA . ILE A 1 86 ? 5.996 1.116 1.915 1.00 92.94 86 ILE A CA 1
ATOM 699 C C . ILE A 1 86 ? 5.250 2.202 2.703 1.00 92.94 86 ILE A C 1
ATOM 701 O O . ILE A 1 86 ? 4.075 2.458 2.438 1.00 92.94 86 ILE A O 1
ATOM 705 N N . GLU A 1 87 ? 5.917 2.878 3.640 1.00 93.44 87 GLU A N 1
ATOM 706 C CA . GLU A 1 87 ? 5.356 4.029 4.352 1.00 93.44 87 GLU A CA 1
ATOM 707 C C . GLU A 1 87 ? 5.023 5.180 3.401 1.00 93.44 87 GLU A C 1
ATOM 709 O O . GLU A 1 87 ? 3.916 5.717 3.486 1.00 93.44 87 GLU A O 1
ATOM 714 N N . SER A 1 88 ? 5.930 5.518 2.479 1.00 92.94 88 SER A N 1
ATOM 715 C CA . SER A 1 88 ? 5.711 6.557 1.465 1.00 92.94 88 SER A CA 1
ATOM 716 C C . SER A 1 88 ? 4.550 6.215 0.533 1.00 92.94 88 SER A C 1
ATOM 718 O O . SER A 1 88 ? 3.663 7.043 0.343 1.00 92.94 88 SER A O 1
ATOM 720 N N . LEU A 1 89 ? 4.489 4.978 0.034 1.00 93.12 89 LEU A N 1
ATOM 721 C CA . LEU A 1 89 ? 3.375 4.487 -0.782 1.00 93.12 89 LEU A CA 1
ATOM 722 C C . LEU A 1 89 ? 2.036 4.597 -0.039 1.00 93.12 89 LEU A C 1
ATOM 724 O O . LEU A 1 89 ? 1.075 5.166 -0.549 1.00 93.12 89 LEU A O 1
ATOM 728 N N . LEU A 1 90 ? 1.960 4.098 1.198 1.00 94.12 90 LEU A N 1
ATOM 729 C CA . LEU A 1 90 ? 0.720 4.157 1.975 1.00 94.12 90 LEU A CA 1
ATOM 730 C C . LEU A 1 90 ? 0.350 5.581 2.403 1.00 94.12 90 LEU A C 1
ATOM 732 O O . LEU A 1 90 ? -0.811 5.831 2.718 1.00 94.12 90 LEU A O 1
ATOM 736 N N . LYS A 1 91 ? 1.328 6.484 2.516 1.00 94.50 91 LYS A N 1
ATOM 737 C CA . LYS A 1 91 ? 1.086 7.906 2.762 1.00 94.50 91 LYS A CA 1
ATOM 738 C C . LYS A 1 91 ? 0.487 8.556 1.518 1.00 94.50 91 LYS A C 1
ATOM 740 O O . LYS A 1 91 ? -0.550 9.192 1.645 1.00 94.50 91 LYS A O 1
ATOM 745 N N . PHE A 1 92 ? 1.063 8.311 0.344 1.00 93.50 92 PHE A N 1
ATOM 746 C CA . PHE A 1 92 ? 0.515 8.772 -0.929 1.00 93.50 92 PHE A CA 1
ATOM 747 C C . PHE A 1 92 ? -0.931 8.298 -1.122 1.00 93.50 92 PHE A C 1
ATOM 749 O O . PHE A 1 92 ? -1.826 9.107 -1.318 1.00 93.50 92 PHE A O 1
ATOM 756 N N . MET A 1 93 ? -1.203 7.002 -0.943 1.00 94.81 93 MET A N 1
ATOM 757 C CA . MET A 1 93 ? -2.568 6.466 -1.059 1.00 94.81 93 MET A CA 1
ATOM 758 C C . MET A 1 93 ? -3.554 7.084 -0.054 1.00 94.81 93 MET A C 1
ATOM 760 O O . MET A 1 93 ? -4.755 7.096 -0.302 1.00 94.81 93 MET A O 1
ATOM 764 N N . GLN A 1 94 ? -3.071 7.558 1.096 1.00 95.00 94 GLN A N 1
ATOM 765 C CA . GLN A 1 94 ? -3.896 8.262 2.076 1.00 95.00 94 GLN A CA 1
ATOM 766 C C . GLN A 1 94 ? -4.149 9.723 1.667 1.00 95.00 94 GLN A C 1
ATOM 768 O O . GLN A 1 94 ? -5.229 10.238 1.940 1.00 95.00 94 GLN A O 1
ATOM 773 N N . GLU A 1 95 ? -3.167 10.385 1.053 1.00 94.81 95 GLU A N 1
ATOM 774 C CA . GLU A 1 95 ? -3.286 11.748 0.512 1.00 94.81 95 GLU A CA 1
ATOM 775 C C . GLU A 1 95 ? -4.226 11.796 -0.700 1.00 94.81 95 GLU A C 1
ATOM 777 O O . GLU A 1 95 ? -5.009 12.731 -0.814 1.00 94.81 95 GLU A O 1
ATOM 782 N N . GLU A 1 96 ? -4.224 10.744 -1.522 1.00 93.94 96 GLU A N 1
ATOM 783 C CA . GLU A 1 96 ? -5.157 10.534 -2.641 1.00 93.94 96 GLU A CA 1
ATOM 784 C C . GLU A 1 96 ? -6.526 9.977 -2.201 1.00 93.94 96 GLU A C 1
ATOM 786 O O . GLU A 1 96 ? -7.310 9.518 -3.025 1.00 93.94 96 GLU A O 1
ATOM 791 N N . GLU A 1 97 ? -6.804 9.955 -0.894 1.00 95.94 97 GLU A N 1
ATOM 792 C CA . GLU A 1 97 ? -8.079 9.502 -0.323 1.00 95.94 97 GLU A CA 1
ATOM 793 C C . GLU A 1 97 ? -8.482 8.063 -0.709 1.00 95.94 97 GLU A C 1
ATOM 795 O O . GLU A 1 97 ? -9.651 7.712 -0.620 1.00 95.94 97 GLU A O 1
ATOM 800 N N . LEU A 1 98 ? -7.535 7.188 -1.072 1.00 95.00 98 LEU A N 1
ATOM 801 C CA . LEU A 1 98 ? -7.799 5.792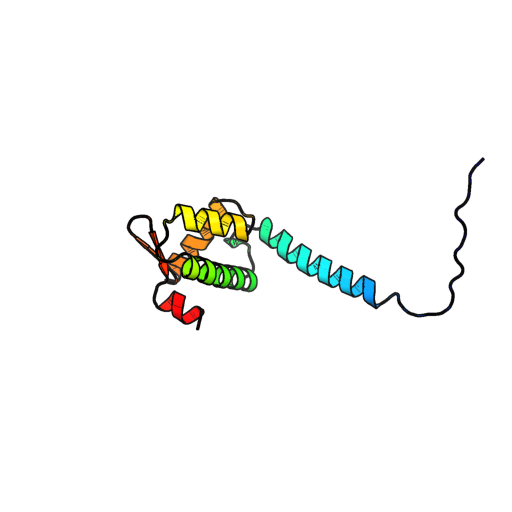 -1.469 1.00 95.00 98 LEU A CA 1
ATOM 802 C C . LEU A 1 98 ? -7.863 4.819 -0.279 1.00 95.00 98 LEU A C 1
ATOM 804 O O . LEU A 1 98 ? -8.391 3.708 -0.371 1.00 95.00 98 LEU A O 1
ATOM 808 N N . LEU A 1 99 ? -7.278 5.199 0.857 1.00 94.75 99 LEU A N 1
ATOM 809 C CA . LEU A 1 99 ? -7.316 4.411 2.087 1.00 94.75 99 LEU A CA 1
ATOM 810 C C . LEU A 1 99 ? -7.437 5.293 3.326 1.00 94.75 99 LEU A C 1
ATOM 812 O O . LEU A 1 99 ? -7.069 6.466 3.333 1.00 94.75 99 LEU A O 1
ATOM 816 N N . SER A 1 100 ? -7.895 4.693 4.422 1.00 94.19 100 SER A N 1
ATOM 817 C CA . SER A 1 100 ? -7.930 5.319 5.739 1.00 94.19 100 SER A CA 1
ATOM 818 C C . SER A 1 100 ? -7.115 4.521 6.750 1.00 94.19 100 SER A C 1
ATOM 820 O O . SER A 1 100 ? -7.256 3.301 6.861 1.00 94.19 100 SER A O 1
ATOM 822 N N . LYS A 1 101 ? -6.293 5.230 7.533 1.00 91.25 101 LYS A N 1
ATOM 823 C CA . LYS A 1 101 ? -5.583 4.682 8.695 1.00 91.25 101 LYS A CA 1
ATOM 824 C C . LYS A 1 101 ? -6.251 5.183 9.974 1.00 91.25 101 LYS A C 1
ATOM 826 O O . LYS A 1 101 ? -6.121 6.356 10.321 1.00 91.25 101 LYS A O 1
ATOM 831 N N . ARG A 1 102 ? -6.972 4.317 10.693 1.00 87.94 102 ARG A N 1
ATOM 832 C CA . ARG A 1 102 ? -7.657 4.670 11.954 1.00 87.94 102 ARG A CA 1
ATOM 833 C C . ARG A 1 102 ? -7.425 3.600 13.007 1.00 87.94 102 ARG A C 1
ATOM 835 O O . ARG A 1 102 ? -7.501 2.414 12.716 1.00 87.94 102 ARG A O 1
ATOM 842 N N . ALA A 1 103 ? -7.128 4.026 14.235 1.00 87.25 103 ALA A 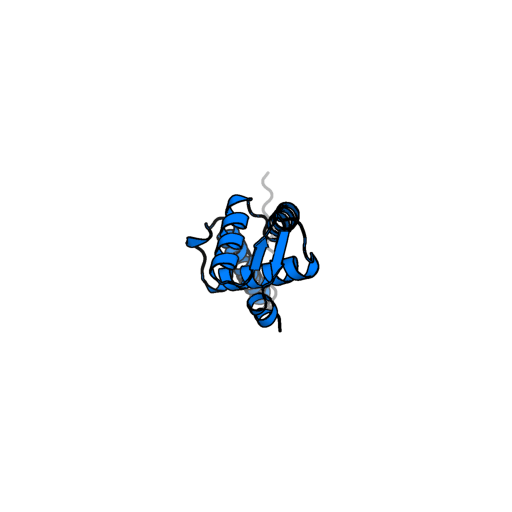N 1
ATOM 843 C CA . ALA A 1 103 ? -6.922 3.134 15.382 1.00 87.25 103 ALA A CA 1
ATOM 844 C C . ALA A 1 103 ? -5.924 1.976 15.122 1.00 87.25 103 ALA A C 1
ATOM 846 O O . ALA A 1 103 ? -6.108 0.865 15.613 1.00 87.25 103 ALA A O 1
ATOM 847 N N . GLY A 1 104 ? -4.869 2.224 14.333 1.00 89.81 104 GLY A N 1
ATOM 848 C CA . GLY A 1 104 ? -3.861 1.211 13.991 1.00 89.81 104 GLY A CA 1
ATOM 849 C C . GLY A 1 104 ? -4.301 0.185 12.942 1.00 89.81 104 GLY A C 1
ATOM 850 O O . GLY A 1 104 ? -3.590 -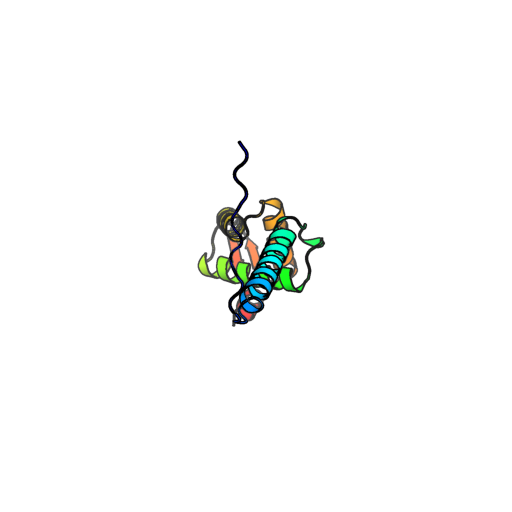0.798 12.729 1.00 89.81 104 GLY A O 1
ATOM 851 N N . LYS A 1 105 ? -5.434 0.411 12.271 1.00 93.50 105 LYS A N 1
ATOM 852 C CA . LYS A 1 105 ? -5.944 -0.403 11.164 1.00 93.50 105 LYS A CA 1
ATOM 853 C C . LYS A 1 105 ? -5.937 0.361 9.845 1.00 93.50 105 LYS A C 1
ATOM 855 O O . LYS A 1 105 ? -5.959 1.594 9.848 1.00 93.50 105 LYS A O 1
ATOM 860 N N . ILE A 1 106 ? -5.898 -0.384 8.742 1.00 93.31 106 ILE A N 1
ATOM 861 C CA . ILE A 1 106 ? -6.007 0.133 7.373 1.00 93.31 106 ILE A CA 1
ATOM 862 C C . ILE A 1 106 ? -7.261 -0.442 6.727 1.00 93.31 106 ILE A C 1
ATOM 864 O O . ILE A 1 106 ? -7.510 -1.642 6.805 1.00 93.31 106 ILE A O 1
ATOM 868 N N . SER A 1 107 ? -8.019 0.425 6.064 1.00 93.25 107 SER A N 1
ATOM 869 C CA . SER A 1 107 ? -9.197 0.065 5.271 1.00 93.25 107 SER A CA 1
ATOM 870 C C . SER A 1 107 ? -9.241 0.905 3.997 1.00 93.25 107 SER A C 1
ATOM 872 O O . SER A 1 107 ? -8.700 2.013 3.977 1.00 93.25 107 SER A O 1
ATOM 874 N N . LEU A 1 108 ? -9.863 0.378 2.941 1.00 93.56 108 LEU A N 1
ATOM 875 C CA . LEU A 1 108 ? -10.141 1.150 1.731 1.00 9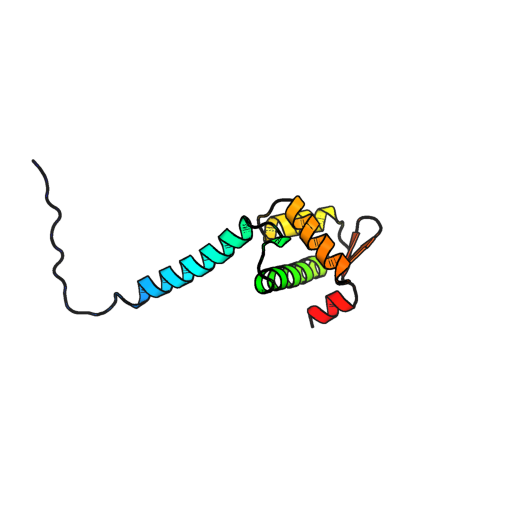3.56 108 LEU A CA 1
ATOM 876 C C . LEU A 1 108 ? -11.276 2.143 1.990 1.00 93.56 108 LEU A C 1
ATOM 878 O O . LEU A 1 108 ? -12.253 1.809 2.669 1.00 93.56 108 LEU A O 1
ATOM 882 N N . THR A 1 109 ? -11.142 3.345 1.439 1.00 95.12 109 THR A N 1
ATOM 883 C CA . THR A 1 109 ? -12.251 4.300 1.305 1.00 95.12 109 THR A CA 1
ATOM 884 C C . THR A 1 109 ? -13.222 3.827 0.225 1.00 95.12 109 THR A C 1
ATOM 886 O O . THR A 1 109 ? -13.039 2.752 -0.352 1.00 95.12 109 THR A O 1
ATOM 889 N N . ASP A 1 110 ? -14.279 4.592 -0.028 1.00 93.62 110 ASP A N 1
ATOM 890 C CA . ASP A 1 110 ? -15.188 4.273 -1.126 1.00 93.62 110 ASP A CA 1
ATOM 891 C C . ASP A 1 110 ? -14.510 4.580 -2.471 1.00 93.62 110 ASP A C 1
ATOM 893 O O . ASP A 1 110 ? -14.507 3.726 -3.351 1.00 93.62 110 ASP A O 1
ATOM 897 N N . GLU A 1 111 ? -13.742 5.670 -2.556 1.00 92.50 111 GLU A N 1
ATOM 898 C CA . GLU A 1 111 ? -12.897 6.003 -3.709 1.00 92.50 111 GLU A CA 1
ATOM 899 C C . GLU A 1 111 ? -11.880 4.892 -4.024 1.00 92.50 111 GLU A C 1
ATOM 901 O O . GLU A 1 111 ? -11.701 4.495 -5.174 1.00 92.50 111 GLU A O 1
ATOM 906 N N . GLY A 1 112 ? -11.227 4.330 -3.001 1.00 91.50 112 GLY A N 1
ATOM 907 C CA . GLY A 1 112 ? -10.279 3.229 -3.183 1.00 91.50 112 GLY A CA 1
ATOM 908 C C . GLY A 1 112 ? -10.923 1.919 -3.643 1.00 91.50 112 GLY A C 1
ATOM 909 O O . GLY A 1 112 ? -10.246 1.092 -4.257 1.00 91.50 112 GLY A O 1
ATOM 910 N N . LYS A 1 113 ? -12.213 1.709 -3.351 1.00 90.94 113 LYS A N 1
ATOM 911 C CA . LYS A 1 113 ? -12.974 0.559 -3.861 1.00 90.94 113 LYS A CA 1
ATOM 912 C C . LYS A 1 113 ? -13.407 0.792 -5.302 1.00 90.94 113 LYS A C 1
ATOM 914 O O . LYS A 1 113 ? -13.265 -0.137 -6.087 1.00 90.94 113 LYS A O 1
ATOM 919 N N . ASP A 1 114 ? -13.833 2.005 -5.649 1.00 89.06 114 ASP A N 1
ATOM 920 C CA . ASP A 1 114 ? -14.248 2.374 -7.008 1.00 89.06 114 ASP A CA 1
ATOM 921 C C . ASP A 1 114 ? -13.114 2.185 -8.028 1.00 89.06 114 ASP A C 1
ATOM 923 O O . ASP A 1 114 ? -13.353 1.783 -9.161 1.00 89.06 114 ASP A O 1
ATOM 927 N N . VAL A 1 115 ? -11.855 2.395 -7.626 1.00 84.81 115 VAL A N 1
ATOM 928 C CA . VAL A 1 115 ? -10.679 2.113 -8.477 1.00 84.81 115 VAL A CA 1
ATOM 929 C C . VAL A 1 115 ? -10.534 0.617 -8.821 1.00 84.81 115 VAL A C 1
ATOM 931 O O . VAL A 1 115 ? -9.864 0.272 -9.795 1.00 84.81 115 VAL A O 1
ATOM 934 N N . LEU A 1 116 ? -11.121 -0.281 -8.024 1.00 80.44 116 LEU A N 1
ATOM 935 C CA . LEU A 1 116 ? -11.060 -1.734 -8.221 1.00 80.44 116 LEU A CA 1
ATOM 936 C C . LEU A 1 116 ? -12.263 -2.313 -8.987 1.00 80.44 116 LEU A C 1
ATOM 938 O O . LEU A 1 116 ? -12.274 -3.529 -9.211 1.00 80.44 116 LEU A O 1
ATOM 942 N N . GLU A 1 117 ? -13.266 -1.501 -9.330 1.00 77.81 117 GLU A N 1
ATOM 943 C CA . GLU A 1 117 ? -14.474 -1.903 -10.075 1.00 77.81 117 GLU A CA 1
ATOM 944 C C . GLU A 1 117 ? -14.350 -1.637 -11.584 1.00 77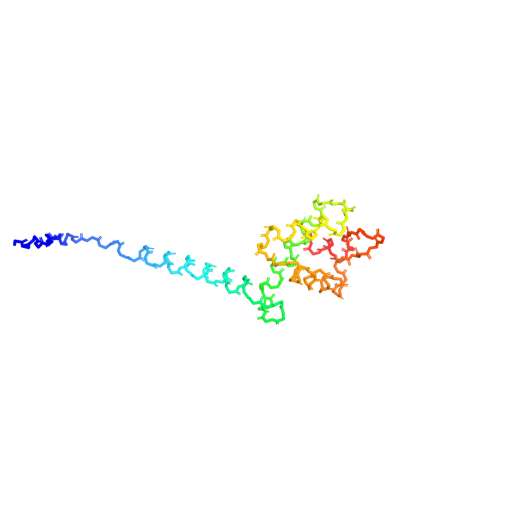.81 117 GLU A C 1
ATOM 946 O O . GLU A 1 117 ? -14.800 -2.518 -12.357 1.00 77.81 117 GLU A O 1
#